Protein AF-A0A0L0FM96-F1 (afdb_monomer)

Mean predicted aligned error: 4.98 Å

Sequence (76 aa):
MAPLPKEILDAERIEMQHRDNCASFLVPLNRCRYETRYKTWKCTDERHAYEKCQYEEYCKRMELAKAAKAAAAASE

Solvent-accessible surface area (backbone atoms only — not comparable to full-atom values): 4488 Å² total; per-residue (Å²): 125,80,65,74,61,65,70,58,42,59,73,69,66,58,53,82,91,58,71,50,69,52,36,74,37,48,54,61,36,51,51,45,34,64,76,60,67,64,45,90,90,54,61,61,67,43,47,49,54,33,52,51,45,51,51,56,53,49,52,53,52,49,53,52,50,51,51,51,49,53,51,54,66,69,73,109

InterPro domains:
  IPR008698 NADH dehydrogenase [ubiquinone] 1 beta subcomplex subunit 7, NDUB7 [PF05676] (7-63)
  IPR008698 NADH dehydrogenase [ubiquinone] 1 beta subcomplex subunit 7, NDUB7 [PTHR20900] (10-67)

Structure (mmCIF, N/CA/C/O backbone):
data_AF-A0A0L0FM96-F1
#
_entry.id   AF-A0A0L0FM96-F1
#
loop_
_atom_site.group_PDB
_atom_site.id
_atom_site.type_symbol
_atom_site.label_atom_id
_atom_site.label_alt_id
_atom_site.label_comp_id
_atom_site.label_asym_id
_atom_site.label_entity_id
_atom_site.label_seq_id
_atom_site.pdbx_PDB_ins_code
_atom_site.Cartn_x
_atom_site.Cartn_y
_atom_site.Cartn_z
_atom_site.occupancy
_atom_site.B_iso_or_equiv
_atom_site.auth_seq_id
_atom_site.auth_comp_id
_atom_site.auth_asym_id
_atom_site.auth_atom_id
_atom_site.pdbx_PDB_model_num
ATOM 1 N N . MET A 1 1 ? 0.047 -11.838 -5.165 1.00 59.34 1 MET A N 1
ATOM 2 C CA . MET A 1 1 ? -1.241 -11.644 -4.471 1.00 59.34 1 MET A CA 1
ATOM 3 C C . MET A 1 1 ? -2.336 -11.755 -5.516 1.00 59.34 1 MET A C 1
ATOM 5 O O . MET A 1 1 ? -2.174 -11.146 -6.565 1.00 59.34 1 MET A O 1
ATOM 9 N N . ALA A 1 2 ? -3.367 -12.570 -5.292 1.00 68.56 2 ALA A N 1
ATOM 10 C CA . ALA A 1 2 ? -4.500 -12.642 -6.215 1.00 68.56 2 ALA A CA 1
ATOM 11 C C . ALA A 1 2 ? -5.432 -11.432 -5.997 1.00 68.56 2 ALA A C 1
ATOM 13 O O . ALA A 1 2 ? -5.587 -11.012 -4.845 1.00 68.56 2 ALA A O 1
ATOM 14 N N . PRO A 1 3 ? -6.028 -10.864 -7.060 1.00 77.81 3 PRO A N 1
ATOM 15 C CA . PRO A 1 3 ? -6.982 -9.768 -6.935 1.00 77.81 3 PRO A CA 1
ATOM 16 C C . PRO A 1 3 ? -8.259 -10.227 -6.216 1.00 77.81 3 PRO A C 1
ATOM 18 O O . PRO A 1 3 ? -8.698 -11.368 -6.370 1.00 77.81 3 PRO A O 1
ATOM 21 N N . LEU A 1 4 ? -8.862 -9.327 -5.435 1.00 84.31 4 LEU A N 1
ATOM 22 C CA . LEU A 1 4 ? -10.162 -9.564 -4.801 1.00 84.31 4 LEU A CA 1
ATOM 23 C C . LEU A 1 4 ? -11.269 -9.711 -5.860 1.00 84.31 4 LEU A C 1
ATOM 25 O O . LEU A 1 4 ? -11.249 -8.987 -6.862 1.00 84.31 4 LEU A O 1
ATOM 29 N N . PRO A 1 5 ? -12.268 -10.587 -5.643 1.00 88.62 5 PRO A N 1
ATOM 30 C CA . PRO A 1 5 ? -13.453 -10.634 -6.489 1.00 88.62 5 PRO A CA 1
ATOM 31 C C . PRO A 1 5 ? -14.180 -9.286 -6.498 1.00 88.62 5 PRO A C 1
ATOM 33 O O . PRO A 1 5 ? -14.312 -8.606 -5.477 1.00 88.62 5 PRO A O 1
ATOM 36 N N . LYS A 1 6 ? -14.691 -8.924 -7.678 1.00 87.25 6 LYS A N 1
ATOM 37 C CA . LYS A 1 6 ? -15.364 -7.645 -7.937 1.00 87.25 6 LYS A CA 1
ATOM 38 C C . LYS A 1 6 ? -16.537 -7.382 -6.986 1.00 87.25 6 LYS A C 1
ATOM 40 O O . LYS A 1 6 ? -16.708 -6.255 -6.541 1.00 87.25 6 LYS A O 1
ATOM 45 N N . GLU A 1 7 ? -17.283 -8.423 -6.635 1.00 89.50 7 GLU A N 1
ATOM 46 C CA . GLU A 1 7 ? -18.430 -8.368 -5.721 1.00 89.50 7 GLU A CA 1
ATOM 47 C C . GLU A 1 7 ? -18.058 -7.775 -4.354 1.00 89.50 7 GLU A C 1
ATOM 49 O O . GLU A 1 7 ? -18.805 -6.968 -3.804 1.00 89.50 7 GLU A O 1
ATOM 54 N N . ILE A 1 8 ? -16.875 -8.118 -3.829 1.00 87.75 8 ILE A N 1
ATOM 55 C CA . ILE A 1 8 ? -16.395 -7.601 -2.542 1.00 87.75 8 ILE A CA 1
ATOM 56 C C . ILE A 1 8 ? -15.955 -6.139 -2.682 1.00 87.75 8 ILE A C 1
ATOM 58 O O . ILE A 1 8 ? -16.275 -5.316 -1.828 1.00 87.75 8 ILE A O 1
ATOM 62 N N . LEU A 1 9 ? -15.286 -5.784 -3.784 1.00 87.62 9 LEU A N 1
ATOM 63 C CA . LEU A 1 9 ? -14.890 -4.396 -4.063 1.00 87.62 9 LEU A CA 1
ATOM 64 C C . LEU A 1 9 ? -16.108 -3.469 -4.203 1.00 87.62 9 LEU A C 1
ATOM 66 O O . LEU A 1 9 ? -16.069 -2.319 -3.761 1.00 87.62 9 LEU A O 1
ATOM 70 N N . ASP A 1 10 ? -17.186 -3.974 -4.808 1.00 87.75 10 ASP A N 1
ATOM 71 C CA . ASP A 1 10 ? -18.459 -3.264 -4.934 1.00 87.75 10 ASP A CA 1
ATOM 72 C C . ASP A 1 10 ? -19.156 -3.122 -3.572 1.00 87.75 10 ASP A C 1
ATOM 74 O O . ASP A 1 10 ? -19.612 -2.028 -3.231 1.00 87.75 10 ASP A O 1
ATOM 78 N N . ALA A 1 11 ? -19.179 -4.187 -2.761 1.00 89.69 11 ALA A N 1
ATOM 79 C CA . ALA A 1 11 ? -19.753 -4.164 -1.415 1.00 89.69 11 ALA A CA 1
ATOM 80 C C . ALA A 1 11 ? -19.050 -3.153 -0.492 1.00 89.69 11 ALA A C 1
ATOM 82 O O . ALA A 1 11 ? -19.708 -2.440 0.267 1.00 89.69 11 ALA A O 1
ATOM 83 N N . GLU A 1 12 ? -17.725 -3.040 -0.597 1.00 88.06 12 GLU A N 1
ATOM 84 C CA . GLU A 1 12 ? -16.924 -2.094 0.187 1.00 88.06 12 GLU A CA 1
ATOM 85 C C . GLU A 1 12 ? -16.860 -0.679 -0.399 1.00 88.06 12 GLU A C 1
ATOM 87 O O . GLU A 1 12 ? -16.205 0.199 0.164 1.00 88.06 12 GLU A O 1
ATOM 92 N N . ARG A 1 13 ? -17.576 -0.425 -1.503 1.00 87.12 13 ARG A N 1
ATOM 93 C CA . ARG A 1 13 ? -17.647 0.886 -2.170 1.00 87.12 13 ARG A CA 1
ATOM 94 C C . ARG A 1 13 ? -16.269 1.448 -2.526 1.00 87.12 13 ARG A C 1
ATOM 96 O O . ARG A 1 13 ? -16.044 2.656 -2.450 1.00 87.12 13 ARG A O 1
ATOM 103 N N . ILE A 1 14 ? -15.351 0.577 -2.946 1.00 87.88 14 ILE A N 1
ATOM 104 C CA . ILE A 1 14 ? -14.030 1.003 -3.407 1.00 87.88 14 ILE A CA 1
ATOM 105 C C . ILE A 1 14 ? -14.177 1.682 -4.773 1.00 87.88 14 ILE A C 1
ATOM 107 O O . ILE A 1 14 ? -14.733 1.115 -5.724 1.00 87.88 14 ILE A O 1
ATOM 111 N N . GLU A 1 15 ? -13.677 2.914 -4.870 1.00 87.38 15 GLU A N 1
ATOM 112 C CA . GLU A 1 15 ? -13.658 3.691 -6.108 1.00 87.38 15 GLU A CA 1
ATOM 113 C C . GLU A 1 15 ? -12.825 2.991 -7.189 1.00 87.38 15 GLU A C 1
ATOM 115 O O . GLU A 1 15 ? -11.816 2.357 -6.892 1.00 87.38 15 GLU A O 1
ATOM 120 N N . MET A 1 16 ? -13.221 3.141 -8.456 1.00 86.31 16 MET A N 1
ATOM 121 C CA . MET A 1 16 ? -12.582 2.502 -9.617 1.00 86.31 16 MET A CA 1
ATOM 122 C C . MET A 1 16 ? -11.059 2.679 -9.668 1.00 86.31 16 MET A C 1
ATOM 124 O O . MET A 1 16 ? -10.356 1.765 -10.087 1.00 86.31 16 MET A O 1
ATOM 128 N N . GLN A 1 17 ? -10.545 3.822 -9.211 1.00 88.00 17 GLN A N 1
ATOM 129 C CA . GLN A 1 17 ? -9.110 4.120 -9.204 1.00 88.00 17 GLN A CA 1
ATOM 130 C C . GLN A 1 17 ? -8.300 3.230 -8.248 1.00 88.00 17 GLN A C 1
ATOM 132 O O . GLN A 1 17 ? -7.118 3.009 -8.484 1.00 88.00 17 GLN A O 1
ATOM 137 N N . HIS A 1 18 ? -8.938 2.703 -7.202 1.00 87.31 18 HIS A N 1
ATOM 138 C CA . HIS A 1 18 ? -8.312 1.920 -6.131 1.00 87.31 18 HIS A CA 1
ATOM 139 C C . HIS A 1 18 ? -8.636 0.417 -6.234 1.00 87.31 18 HIS A C 1
ATOM 141 O O . HIS A 1 18 ? -8.541 -0.328 -5.259 1.00 87.31 18 HIS A O 1
ATOM 147 N N . ARG A 1 19 ? -9.104 -0.032 -7.407 1.00 89.12 19 ARG A N 1
ATOM 148 C CA . ARG A 1 19 ? -9.417 -1.441 -7.710 1.00 89.12 19 ARG A CA 1
ATOM 149 C C . ARG A 1 19 ? -8.234 -2.135 -8.373 1.00 89.12 19 ARG A C 1
ATOM 151 O O . ARG A 1 19 ? -8.350 -2.731 -9.440 1.00 89.12 19 ARG A O 1
ATOM 158 N N . ASP A 1 20 ? -7.081 -2.001 -7.750 1.00 88.25 20 ASP A N 1
ATOM 159 C CA . ASP A 1 20 ? -5.806 -2.544 -8.182 1.00 88.25 20 ASP A CA 1
ATOM 160 C C . ASP A 1 20 ? -5.448 -3.829 -7.414 1.00 88.25 20 ASP A C 1
ATOM 162 O O . ASP A 1 20 ? -6.172 -4.287 -6.526 1.00 88.25 20 ASP A O 1
ATOM 166 N N . ASN A 1 21 ? -4.304 -4.433 -7.749 1.00 87.50 21 ASN A N 1
ATOM 167 C CA . ASN A 1 21 ? -3.829 -5.666 -7.108 1.00 87.50 21 ASN A CA 1
ATOM 168 C C . ASN A 1 21 ? -3.618 -5.513 -5.587 1.00 87.50 21 ASN A C 1
ATOM 170 O O . ASN A 1 21 ? -3.584 -6.514 -4.869 1.00 87.50 21 ASN A O 1
ATOM 174 N N . CYS A 1 22 ? -3.487 -4.277 -5.091 1.00 90.38 22 CYS A N 1
ATOM 175 C CA . CYS A 1 22 ? -3.289 -3.960 -3.679 1.00 90.38 22 CYS A CA 1
ATOM 176 C C . CYS A 1 22 ? -4.592 -3.712 -2.899 1.00 90.38 22 CYS A C 1
ATOM 178 O O . CYS A 1 22 ? -4.530 -3.476 -1.688 1.00 90.38 22 CYS A O 1
ATOM 180 N N . ALA A 1 23 ? -5.765 -3.812 -3.538 1.00 89.81 23 ALA A N 1
ATOM 181 C CA . ALA A 1 23 ? -7.059 -3.546 -2.904 1.00 89.81 23 ALA A CA 1
ATOM 182 C C . ALA A 1 23 ? -7.317 -4.404 -1.647 1.00 89.81 23 ALA A C 1
ATOM 184 O O . ALA A 1 23 ? -7.987 -3.947 -0.723 1.00 89.81 23 ALA A O 1
ATOM 185 N N . SER A 1 24 ? -6.715 -5.596 -1.541 1.00 88.00 24 SER A N 1
ATOM 186 C CA . SER A 1 24 ? -6.828 -6.461 -0.353 1.00 88.00 24 SER A CA 1
ATOM 187 C C . SER A 1 24 ? -6.317 -5.830 0.937 1.00 88.00 24 SER A C 1
ATOM 189 O O . SER A 1 24 ? -6.826 -6.148 2.007 1.00 88.00 24 SER A O 1
ATOM 191 N N . PHE A 1 25 ? -5.342 -4.925 0.854 1.00 91.25 25 PHE A N 1
ATOM 192 C CA . PHE A 1 25 ? -4.834 -4.196 2.018 1.00 91.25 25 PHE A CA 1
ATOM 193 C C . PHE A 1 25 ? -5.617 -2.907 2.293 1.00 91.25 25 PHE A C 1
ATOM 195 O O . PHE A 1 25 ? -5.592 -2.390 3.408 1.00 91.25 25 PHE A O 1
ATOM 202 N N . LEU A 1 26 ? -6.349 -2.396 1.301 1.00 91.69 26 LEU A N 1
ATOM 203 C CA . LEU A 1 26 ? -7.143 -1.178 1.436 1.00 91.69 26 LEU A CA 1
ATOM 204 C C . LEU A 1 26 ? -8.425 -1.410 2.247 1.00 91.69 26 LEU A C 1
ATOM 206 O O . LEU A 1 26 ? -8.804 -0.557 3.047 1.00 91.69 26 LEU A O 1
ATOM 210 N N . VAL A 1 27 ? -9.046 -2.581 2.085 1.00 91.38 27 VAL A N 1
ATOM 211 C CA . VAL A 1 27 ? -10.205 -3.051 2.864 1.00 91.38 27 VAL A CA 1
ATOM 212 C C . VAL A 1 27 ? -9.990 -2.909 4.389 1.00 91.38 27 VAL A C 1
ATOM 214 O O . VAL A 1 27 ? -10.709 -2.135 5.038 1.00 91.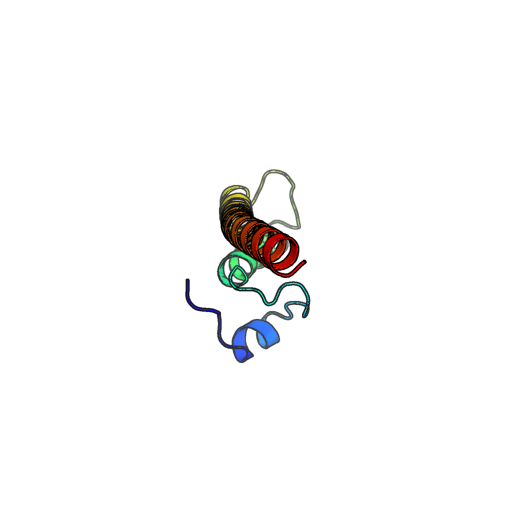38 27 VAL A O 1
ATOM 217 N N . PRO A 1 28 ? -8.983 -3.572 5.005 1.00 92.12 28 PRO A N 1
ATOM 218 C CA . PRO A 1 28 ? -8.757 -3.478 6.447 1.00 92.12 28 PRO A CA 1
ATOM 219 C C . PRO A 1 28 ? -8.344 -2.067 6.883 1.00 92.12 28 PRO A C 1
ATOM 221 O O . PRO A 1 28 ? -8.765 -1.605 7.945 1.00 92.12 28 PRO A O 1
ATOM 224 N N . LEU A 1 29 ? -7.591 -1.342 6.049 1.00 93.25 29 LEU A N 1
ATOM 225 C CA . LEU A 1 29 ? -7.203 0.039 6.328 1.00 93.25 29 LEU A CA 1
ATOM 226 C C . LEU A 1 29 ? -8.423 0.967 6.409 1.00 93.25 29 LEU A C 1
ATOM 228 O O . LEU A 1 29 ? -8.514 1.793 7.319 1.00 93.25 29 LEU A O 1
ATOM 232 N N . ASN A 1 30 ? -9.375 0.832 5.485 1.00 92.00 30 ASN A N 1
ATOM 233 C CA . ASN A 1 30 ? -10.599 1.626 5.492 1.00 92.00 30 ASN A CA 1
ATOM 234 C C . ASN A 1 30 ? -11.464 1.297 6.707 1.00 92.00 30 ASN A C 1
ATOM 236 O O . ASN A 1 30 ? -11.938 2.218 7.372 1.00 92.00 30 ASN A O 1
ATOM 240 N N . ARG A 1 31 ? -11.591 0.015 7.072 1.00 92.38 31 ARG A N 1
ATOM 241 C CA . ARG A 1 31 ? -12.281 -0.381 8.307 1.00 92.38 31 ARG A CA 1
ATOM 242 C C . ARG A 1 31 ? -11.652 0.279 9.541 1.00 92.38 31 ARG A C 1
ATOM 244 O O . ARG A 1 31 ? -12.358 0.949 10.294 1.00 92.38 31 ARG A O 1
ATOM 251 N N . CYS A 1 32 ? -10.330 0.188 9.694 1.00 93.50 32 CYS A N 1
ATOM 252 C CA . CYS A 1 32 ? -9.621 0.803 10.818 1.00 93.50 32 CYS A CA 1
ATOM 253 C C . CYS A 1 32 ? -9.783 2.338 10.841 1.00 93.50 32 CYS A C 1
ATOM 255 O O . CYS A 1 32 ? -9.971 2.940 11.904 1.00 93.50 32 CYS A O 1
ATOM 257 N N . ARG A 1 33 ? -9.783 2.997 9.673 1.00 94.31 33 ARG A N 1
ATOM 258 C CA . ARG A 1 33 ? -10.037 4.444 9.553 1.00 94.31 33 ARG A CA 1
ATOM 259 C C . ARG A 1 33 ? -11.435 4.831 10.033 1.00 94.31 33 ARG A C 1
ATOM 261 O O . ARG A 1 33 ? -11.557 5.810 10.769 1.00 94.31 33 ARG A O 1
ATOM 268 N N . TYR A 1 34 ? -12.467 4.071 9.671 1.00 93.31 34 TYR A N 1
ATOM 269 C CA . TYR A 1 34 ? -13.832 4.329 10.135 1.00 93.31 34 TYR A CA 1
ATOM 270 C C . TYR A 1 34 ? -13.976 4.111 11.644 1.00 93.31 34 TYR A C 1
ATOM 272 O O . TYR A 1 34 ? -14.508 4.979 12.337 1.00 93.31 34 TYR A O 1
ATOM 280 N N . GLU A 1 35 ? -13.443 3.008 12.172 1.00 94.25 35 GLU A N 1
ATOM 281 C CA . GLU A 1 35 ? -13.509 2.681 13.603 1.00 94.25 35 GLU A CA 1
ATOM 282 C C . GLU A 1 35 ? -12.788 3.722 14.469 1.00 94.25 35 GLU A C 1
ATOM 284 O O . GLU A 1 35 ? -13.291 4.162 15.505 1.00 94.25 35 GLU A O 1
ATOM 289 N N . THR A 1 36 ? -11.615 4.174 14.027 1.00 93.62 36 THR A N 1
ATOM 290 C CA . THR A 1 36 ? -10.796 5.134 14.779 1.00 93.62 36 THR A CA 1
ATOM 291 C C . THR A 1 36 ? -11.139 6.593 14.488 1.00 93.62 36 THR A C 1
ATOM 293 O O . THR A 1 36 ? -10.558 7.478 15.120 1.00 93.62 36 THR A O 1
ATOM 296 N N . ARG A 1 37 ? -12.096 6.856 13.586 1.00 92.75 37 ARG A N 1
ATOM 297 C CA . ARG A 1 37 ? -12.456 8.191 13.075 1.00 92.75 37 ARG A CA 1
ATOM 298 C C . ARG A 1 37 ? -11.258 8.947 12.488 1.00 92.75 37 ARG A C 1
ATOM 300 O O . ARG A 1 37 ? -11.044 10.112 12.808 1.00 92.75 37 ARG A O 1
ATOM 307 N N . TYR A 1 38 ? -10.477 8.276 11.640 1.00 90.19 38 TYR A N 1
ATOM 308 C CA . TYR A 1 38 ? -9.351 8.854 10.893 1.00 90.19 38 TYR A CA 1
ATOM 309 C C . TYR A 1 38 ? -8.287 9.527 11.781 1.00 90.19 38 TYR A C 1
ATOM 311 O O . TYR A 1 38 ? -7.701 10.548 11.422 1.00 90.19 38 TYR A O 1
ATOM 319 N N . LYS A 1 39 ? -8.007 8.948 12.954 1.00 93.19 39 LYS A N 1
ATOM 320 C CA . LYS A 1 39 ? -6.907 9.407 13.814 1.00 93.19 39 LYS A CA 1
ATOM 321 C C . LYS A 1 39 ? -5.560 9.154 13.137 1.00 93.19 39 LYS A C 1
ATOM 323 O O . LYS A 1 39 ? -5.293 8.055 12.666 1.00 93.19 39 LYS A O 1
ATOM 328 N N . THR A 1 40 ? -4.681 10.152 13.154 1.00 88.69 40 THR A N 1
ATOM 329 C CA . THR A 1 40 ? -3.403 10.144 12.416 1.00 88.69 40 THR A CA 1
ATOM 330 C C . THR A 1 40 ? -2.359 9.160 12.954 1.00 88.69 40 THR A C 1
ATOM 332 O O . THR A 1 40 ? -1.479 8.741 12.207 1.00 88.69 40 THR A O 1
ATOM 335 N N . TRP A 1 41 ? -2.456 8.780 14.231 1.00 87.56 41 TRP A N 1
ATOM 336 C CA . TRP A 1 41 ? -1.529 7.868 14.921 1.00 87.56 41 TRP A CA 1
ATOM 337 C C . TRP A 1 41 ? -2.063 6.435 15.076 1.00 87.56 41 TRP A C 1
ATOM 339 O O . TRP A 1 41 ? -1.485 5.630 15.807 1.00 87.56 41 TRP A O 1
ATOM 349 N N . LYS A 1 42 ? 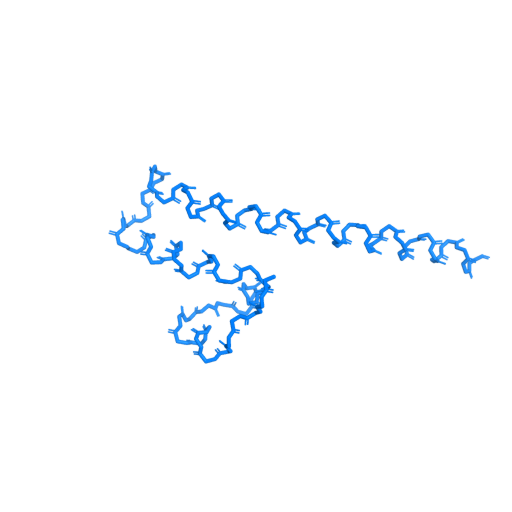-3.211 6.122 14.469 1.00 91.00 42 LYS A N 1
ATOM 350 C CA . LYS A 1 42 ? -3.790 4.773 14.456 1.00 91.00 42 LYS A CA 1
ATOM 351 C C . LYS A 1 42 ? -3.751 4.209 13.035 1.00 91.00 42 LYS A C 1
ATOM 353 O O . LYS A 1 42 ? -3.655 4.968 12.075 1.00 91.00 42 LYS A O 1
ATOM 358 N N . CYS A 1 43 ? -3.830 2.882 12.922 1.00 92.94 43 CYS A N 1
ATOM 359 C CA . CYS A 1 43 ? -3.818 2.149 11.650 1.00 92.94 43 CYS A CA 1
ATOM 360 C C . CYS A 1 43 ? -2.493 2.246 10.864 1.00 92.94 43 CYS A C 1
ATOM 362 O O . CYS A 1 43 ? -2.486 2.302 9.631 1.00 92.94 43 CYS A O 1
ATOM 364 N N . THR A 1 44 ? -1.362 2.370 11.568 1.00 92.50 44 THR A N 1
ATOM 365 C CA . THR A 1 44 ? -0.037 2.551 10.956 1.00 92.50 44 THR A CA 1
ATOM 366 C C . THR A 1 44 ? 0.429 1.302 10.218 1.00 92.50 44 THR A C 1
ATOM 368 O O . THR A 1 44 ? 1.022 1.424 9.149 1.00 92.50 44 THR A O 1
ATOM 371 N N . ASP A 1 45 ? 0.141 0.125 10.768 1.00 92.94 45 ASP A N 1
ATOM 372 C CA . ASP A 1 45 ? 0.608 -1.155 10.237 1.00 92.94 45 ASP A CA 1
ATOM 373 C C . ASP A 1 45 ? -0.133 -1.511 8.945 1.00 92.94 45 ASP A C 1
ATOM 375 O O . ASP A 1 45 ? 0.483 -1.852 7.936 1.00 92.94 45 ASP A O 1
ATOM 379 N N . GLU A 1 46 ? -1.455 -1.329 8.930 1.00 92.62 46 GLU A N 1
ATOM 380 C CA . GLU A 1 46 ? -2.300 -1.525 7.752 1.00 92.62 46 GLU A CA 1
ATOM 381 C C . GLU A 1 46 ? -1.954 -0.518 6.654 1.00 92.62 46 GLU A C 1
ATOM 383 O O . GLU A 1 46 ? -1.902 -0.870 5.473 1.00 92.62 46 GLU A O 1
ATOM 388 N N . ARG A 1 47 ? -1.659 0.733 7.036 1.00 93.81 47 ARG A N 1
ATOM 389 C CA . ARG A 1 47 ? -1.192 1.753 6.091 1.00 93.81 47 ARG A CA 1
ATOM 390 C C . ARG A 1 47 ? 0.143 1.348 5.475 1.00 93.81 47 ARG A C 1
ATOM 392 O O . ARG A 1 47 ? 0.276 1.396 4.256 1.00 93.81 47 ARG A O 1
ATOM 399 N N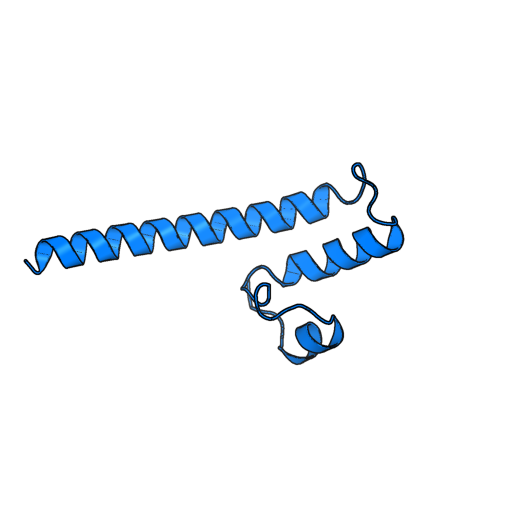 . HIS A 1 48 ? 1.100 0.919 6.294 1.00 94.81 48 HIS A N 1
ATOM 400 C CA . HIS A 1 48 ? 2.418 0.519 5.8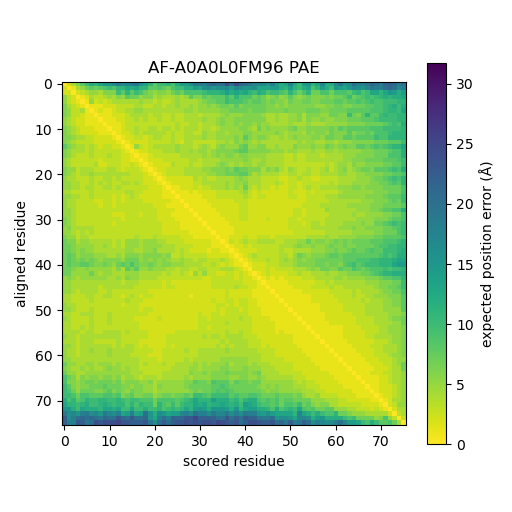12 1.00 94.81 48 HIS A CA 1
ATOM 401 C C . HIS A 1 48 ? 2.342 -0.715 4.903 1.00 94.81 48 HIS A C 1
ATOM 403 O O . HIS A 1 48 ? 3.018 -0.772 3.879 1.00 94.81 48 HIS A O 1
ATOM 409 N N . ALA A 1 49 ? 1.480 -1.684 5.223 1.00 93.94 49 ALA A N 1
ATOM 410 C CA . ALA A 1 49 ? 1.236 -2.842 4.366 1.00 93.94 49 ALA A CA 1
ATOM 411 C C . ALA A 1 49 ? 0.688 -2.437 2.984 1.00 93.94 49 ALA A C 1
ATOM 413 O O . ALA A 1 49 ? 1.168 -2.931 1.961 1.00 93.94 49 ALA A O 1
ATOM 414 N N . TYR A 1 50 ? -0.271 -1.505 2.943 1.00 93.38 50 TYR A N 1
ATOM 415 C CA . TYR A 1 50 ? -0.804 -0.974 1.687 1.00 93.38 50 TYR A CA 1
ATOM 416 C C . TYR A 1 50 ? 0.263 -0.213 0.880 1.00 93.38 50 TYR A C 1
ATOM 418 O O . TYR A 1 50 ? 0.436 -0.471 -0.311 1.00 93.38 50 TYR A O 1
ATOM 426 N N . GLU A 1 51 ? 1.034 0.664 1.528 1.00 94.19 51 GLU A N 1
ATOM 427 C CA . GLU A 1 51 ? 2.117 1.434 0.896 1.00 94.19 51 GLU A CA 1
ATOM 428 C C . GLU A 1 51 ? 3.226 0.535 0.341 1.00 94.19 51 GLU A C 1
ATOM 430 O O . GLU A 1 51 ? 3.712 0.757 -0.769 1.00 94.19 51 GLU A O 1
ATOM 435 N N . LYS A 1 52 ? 3.590 -0.524 1.070 1.00 94.88 52 LYS A N 1
ATOM 436 C CA . LYS A 1 52 ? 4.567 -1.509 0.604 1.00 94.88 52 LYS A CA 1
ATOM 437 C C . LYS A 1 52 ? 4.095 -2.203 -0.674 1.00 94.88 52 LYS A C 1
ATOM 439 O O . LYS A 1 52 ? 4.873 -2.331 -1.615 1.00 94.88 52 LYS A O 1
ATOM 444 N N . CYS A 1 53 ? 2.826 -2.606 -0.733 1.00 93.56 53 CYS A N 1
ATOM 445 C CA . CYS A 1 53 ? 2.263 -3.211 -1.941 1.00 93.56 53 CYS A CA 1
ATOM 446 C C . CYS A 1 53 ? 2.315 -2.244 -3.137 1.00 93.56 53 CYS A C 1
ATOM 448 O O . CYS A 1 53 ? 2.765 -2.622 -4.219 1.00 93.56 53 CYS A O 1
ATOM 450 N N . GLN A 1 54 ? 1.928 -0.980 -2.930 1.00 93.56 54 GLN A N 1
ATOM 451 C CA . GLN A 1 54 ? 2.000 0.060 -3.965 1.00 93.56 54 GLN A CA 1
ATOM 452 C C . GLN A 1 54 ? 3.432 0.266 -4.472 1.00 93.56 54 GLN A C 1
ATOM 454 O O . GLN A 1 54 ? 3.661 0.400 -5.675 1.00 93.56 54 GLN A O 1
ATOM 459 N N . TYR A 1 55 ? 4.406 0.249 -3.564 1.00 95.38 55 TYR A N 1
ATOM 460 C CA . TYR A 1 55 ? 5.814 0.372 -3.915 1.00 95.38 55 TYR A CA 1
ATOM 461 C C . TYR A 1 55 ? 6.298 -0.798 -4.782 1.00 95.38 55 TYR A C 1
ATOM 463 O O . TYR A 1 55 ? 6.937 -0.584 -5.813 1.00 95.38 55 TYR A O 1
ATOM 471 N N . GLU A 1 56 ? 5.946 -2.031 -4.419 1.00 94.31 56 GLU A N 1
ATOM 472 C CA . GLU A 1 56 ? 6.302 -3.221 -5.198 1.00 94.31 56 GLU A CA 1
ATOM 473 C C . GLU A 1 56 ? 5.693 -3.193 -6.612 1.00 94.31 56 GLU A C 1
ATOM 475 O O . GLU A 1 56 ? 6.383 -3.506 -7.586 1.00 94.31 56 GLU A O 1
ATOM 480 N N . GLU A 1 57 ? 4.430 -2.779 -6.758 1.00 93.31 57 GLU A N 1
ATOM 481 C CA . GLU A 1 57 ? 3.790 -2.622 -8.073 1.00 93.31 57 GLU A CA 1
ATOM 482 C C . GLU A 1 57 ? 4.426 -1.490 -8.892 1.00 93.31 57 GLU A C 1
ATOM 484 O O . GLU A 1 57 ? 4.644 -1.640 -10.098 1.00 93.31 57 GLU A O 1
ATOM 489 N N . TYR A 1 58 ? 4.785 -0.373 -8.254 1.00 94.06 58 TYR A N 1
ATOM 490 C CA . TYR A 1 58 ? 5.494 0.720 -8.915 1.00 94.06 58 TYR A CA 1
ATOM 491 C C . TYR A 1 58 ? 6.853 0.268 -9.459 1.00 94.06 58 TYR A C 1
ATOM 493 O O . TYR A 1 58 ? 7.156 0.516 -10.627 1.00 94.06 58 TYR A O 1
ATOM 501 N N . CYS A 1 59 ? 7.648 -0.453 -8.664 1.00 95.88 59 CYS A N 1
ATOM 502 C CA . CYS A 1 59 ? 8.930 -0.997 -9.108 1.00 95.88 59 CYS A CA 1
ATOM 503 C C . CYS A 1 59 ? 8.771 -1.903 -10.336 1.00 95.88 59 CYS A C 1
ATOM 505 O O . CYS A 1 59 ? 9.493 -1.729 -11.318 1.00 95.88 59 CYS A O 1
ATOM 507 N N . LYS A 1 60 ? 7.783 -2.807 -10.342 1.00 94.25 60 LYS A N 1
ATOM 508 C CA . LYS A 1 60 ? 7.496 -3.654 -11.515 1.00 94.25 60 LYS A CA 1
ATOM 509 C C . LYS A 1 60 ? 7.155 -2.816 -12.747 1.00 94.25 60 LYS A C 1
ATOM 511 O O . LYS A 1 60 ? 7.682 -3.064 -13.830 1.00 94.25 60 LYS A O 1
ATOM 516 N N . ARG A 1 61 ? 6.307 -1.795 -12.589 1.00 94.25 61 ARG A N 1
ATOM 517 C CA . ARG A 1 61 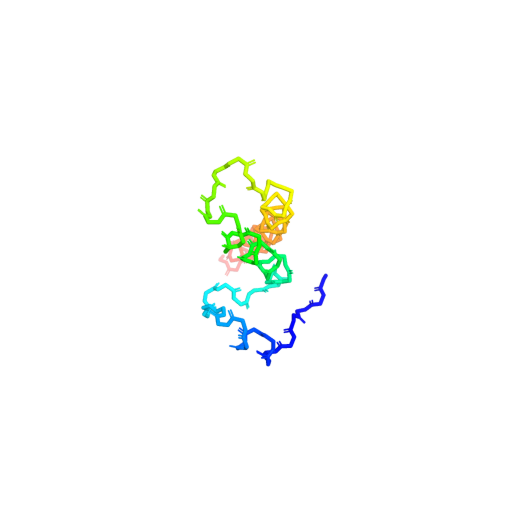? 5.929 -0.886 -13.684 1.00 94.25 61 ARG A CA 1
ATOM 518 C C . ARG A 1 61 ? 7.115 -0.087 -14.212 1.00 94.25 61 ARG A C 1
ATOM 520 O O . ARG A 1 61 ? 7.188 0.147 -15.414 1.00 94.25 61 ARG A O 1
ATOM 527 N N . MET A 1 62 ? 8.043 0.306 -13.345 1.00 95.94 62 MET A N 1
ATOM 528 C CA . MET A 1 62 ? 9.265 1.000 -13.745 1.00 95.94 62 MET A CA 1
ATOM 529 C C . MET A 1 62 ? 10.174 0.115 -14.593 1.00 95.94 62 MET A C 1
ATOM 531 O O . MET A 1 62 ? 10.679 0.582 -15.612 1.00 95.94 62 MET A O 1
ATOM 535 N N . GLU A 1 63 ? 10.344 -1.155 -14.231 1.00 96.19 63 GLU A N 1
ATOM 536 C CA . GLU A 1 63 ? 11.128 -2.095 -15.039 1.00 96.19 63 GLU A CA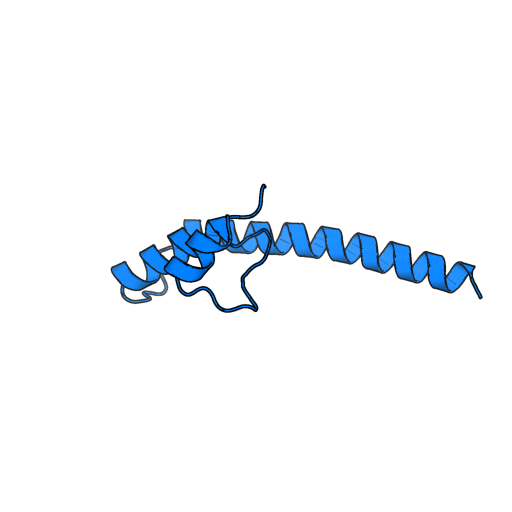 1
ATOM 537 C C . GLU A 1 63 ? 10.477 -2.352 -16.406 1.00 96.19 63 GLU A C 1
ATOM 539 O O . GLU A 1 63 ? 11.156 -2.294 -17.432 1.00 96.19 63 GLU A O 1
ATOM 544 N N . LEU A 1 64 ? 9.148 -2.506 -16.454 1.00 95.06 64 LEU A N 1
ATOM 545 C CA . LEU A 1 64 ? 8.407 -2.606 -17.718 1.00 95.06 64 LEU A CA 1
ATOM 546 C C . LEU A 1 64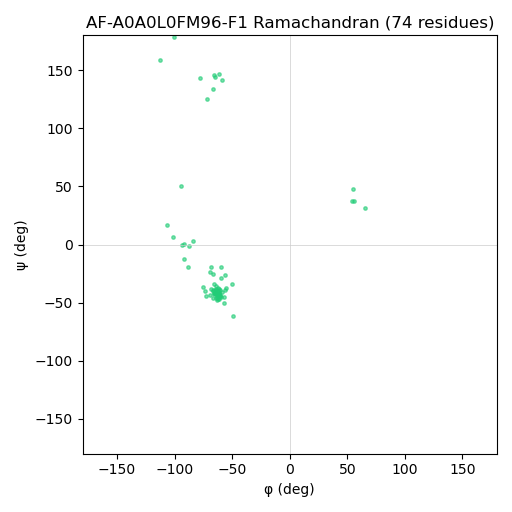 ? 8.557 -1.343 -18.577 1.00 95.06 64 LEU A C 1
ATOM 548 O O . LEU A 1 64 ? 8.767 -1.436 -19.784 1.00 95.06 64 LEU A O 1
ATOM 552 N N . ALA A 1 65 ? 8.489 -0.159 -17.966 1.00 94.94 65 ALA A N 1
ATOM 553 C CA . ALA A 1 65 ? 8.655 1.106 -18.673 1.00 94.94 65 ALA A CA 1
ATOM 554 C C . ALA A 1 65 ? 10.081 1.281 -19.218 1.00 94.94 65 ALA A C 1
ATOM 556 O O . ALA A 1 65 ? 10.251 1.758 -20.339 1.00 94.94 65 ALA A O 1
ATOM 557 N N . LYS A 1 66 ? 11.110 0.881 -18.459 1.00 95.56 66 LYS A N 1
ATOM 558 C CA . LYS A 1 66 ? 12.503 0.871 -18.933 1.00 95.56 66 LYS A CA 1
ATOM 559 C C . LYS A 1 66 ? 12.675 -0.078 -20.117 1.00 95.56 66 LYS A C 1
ATOM 561 O O . LYS A 1 66 ? 13.240 0.332 -21.126 1.00 95.56 66 LYS A O 1
ATOM 566 N N . ALA 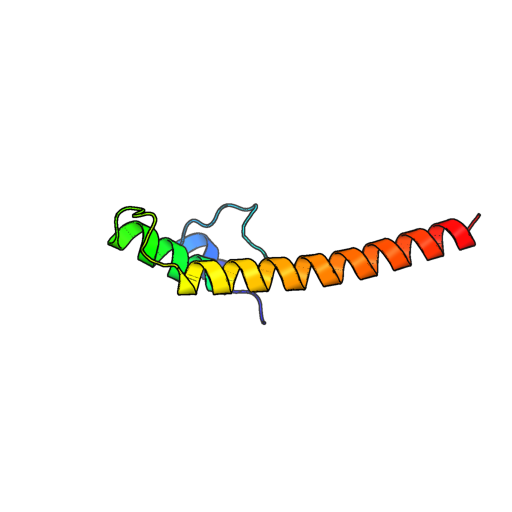A 1 67 ? 12.149 -1.300 -20.017 1.00 94.38 67 ALA A N 1
ATOM 567 C CA . ALA A 1 67 ? 12.200 -2.281 -21.098 1.00 94.38 67 ALA A CA 1
ATOM 568 C C . ALA A 1 67 ? 11.482 -1.776 -22.361 1.00 94.38 67 ALA A C 1
ATOM 570 O O . ALA A 1 67 ? 12.033 -1.863 -23.454 1.00 94.38 67 ALA A O 1
ATOM 571 N N . ALA A 1 68 ? 10.299 -1.170 -22.213 1.00 93.44 68 ALA A N 1
ATOM 572 C CA . ALA A 1 68 ? 9.555 -0.585 -23.327 1.00 93.44 68 ALA A CA 1
ATOM 573 C C . ALA A 1 68 ? 10.313 0.575 -23.993 1.00 93.44 68 ALA A C 1
ATOM 575 O O . ALA A 1 68 ? 10.356 0.649 -25.217 1.00 93.44 68 ALA A O 1
ATOM 576 N N . LYS A 1 69 ? 10.954 1.456 -23.210 1.00 93.69 69 LYS A N 1
ATOM 577 C CA . LYS A 1 69 ? 11.791 2.539 -23.753 1.00 93.69 69 LYS A CA 1
ATOM 578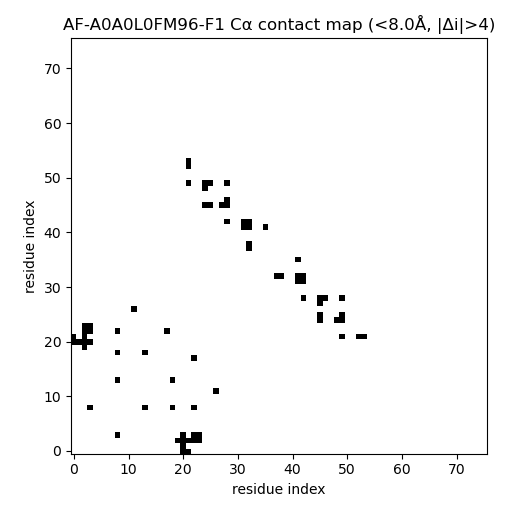 C C . LYS A 1 69 ? 13.025 2.012 -24.484 1.00 93.69 69 LYS A C 1
ATOM 580 O O . LYS A 1 69 ? 13.351 2.531 -25.542 1.00 93.69 69 LYS A O 1
ATOM 585 N N . ALA A 1 70 ? 13.691 0.993 -23.942 1.00 92.62 70 ALA A N 1
ATOM 586 C CA . ALA A 1 70 ? 14.834 0.360 -24.598 1.00 92.62 70 ALA A CA 1
ATOM 587 C C . ALA A 1 70 ? 14.427 -0.324 -25.913 1.00 92.62 70 ALA A C 1
ATOM 589 O O . ALA A 1 70 ? 15.133 -0.199 -26.905 1.00 92.62 70 ALA A O 1
ATOM 590 N N . ALA A 1 71 ? 13.267 -0.989 -25.941 1.00 89.75 71 ALA A N 1
ATOM 591 C CA . ALA A 1 71 ? 12.714 -1.574 -27.160 1.00 89.75 71 ALA A CA 1
ATOM 592 C C . ALA A 1 71 ? 12.339 -0.504 -28.197 1.00 89.75 71 ALA A C 1
ATOM 594 O O . ALA A 1 71 ? 12.652 -0.673 -29.369 1.00 89.75 71 ALA A O 1
ATOM 595 N N . ALA A 1 72 ? 11.733 0.611 -27.769 1.00 87.31 72 ALA A N 1
ATOM 596 C CA . ALA A 1 72 ? 11.410 1.730 -28.653 1.00 87.31 72 ALA A CA 1
ATOM 597 C C . ALA A 1 72 ? 12.673 2.367 -29.260 1.00 87.31 72 ALA A C 1
ATOM 599 O O . ALA A 1 72 ? 12.717 2.595 -30.463 1.00 87.31 72 ALA A O 1
ATOM 600 N N . ALA A 1 73 ? 13.721 2.570 -28.454 1.00 85.56 73 ALA A N 1
ATOM 601 C CA . ALA A 1 73 ? 15.009 3.089 -28.919 1.00 85.56 73 ALA A CA 1
ATOM 602 C C . ALA A 1 73 ? 15.782 2.111 -29.825 1.00 85.56 73 ALA A C 1
ATOM 604 O O . ALA A 1 73 ? 16.689 2.532 -30.528 1.00 85.56 73 ALA A O 1
ATOM 605 N N . ALA A 1 74 ? 15.459 0.814 -29.787 1.00 78.25 74 ALA A N 1
ATOM 606 C CA . ALA A 1 74 ? 16.040 -0.199 -30.668 1.00 78.25 74 ALA A CA 1
ATOM 607 C C . ALA A 1 74 ? 15.228 -0.418 -31.960 1.00 78.25 74 ALA A C 1
ATOM 609 O O . ALA A 1 74 ? 15.699 -1.109 -32.861 1.00 78.25 74 ALA A O 1
ATOM 610 N N . SER A 1 75 ? 14.001 0.111 -32.031 1.00 65.81 75 SER A N 1
ATOM 611 C CA . SER A 1 75 ? 13.146 0.078 -33.227 1.00 65.81 75 SER A CA 1
ATOM 612 C C . SER A 1 75 ? 13.271 1.321 -34.116 1.00 65.81 75 SER A C 1
ATOM 614 O O . SER A 1 75 ? 12.594 1.397 -35.140 1.00 65.81 75 SER A O 1
ATOM 616 N N . GLU A 1 76 ? 14.111 2.273 -33.710 1.00 53.94 76 GLU A N 1
ATOM 617 C CA . GLU A 1 76 ? 14.537 3.454 -34.472 1.00 53.94 76 GLU A CA 1
ATOM 618 C C . GLU A 1 76 ? 15.936 3.212 -35.057 1.00 53.94 76 GLU A C 1
ATOM 620 O O . GLU A 1 76 ? 16.146 3.567 -36.239 1.00 53.94 76 GLU A O 1
#

Foldseek 3Di:
DDFDDPVVCVVQVPDPVCRDRLVVLVSVLVVFCVVVVNDPPPPPVSVVSSVVVVVVVVVVVVVVVVVVVVVVVVVD

Secondary structure (DSSP, 8-state):
-PPPPHHHHHHTT--GGG-STTHHHHHHHHHHHHHHTS-TTSSHHHHHHHHHHHHHHHHHHHHHHHHHHHHHHH--

Nearest PDB structures (foldseek):
  8bq6-assembly1_o  TM=9.501E-01  e=9.849E-06  Arabidopsis thaliana
  7o71-assembly1_8  TM=9.847E-01  e=1.513E-05  Yarrowia lipolytica
  8bpx-assembly1_o  TM=9.511E-01  e=2.496E-05  Arabidopsis thaliana
  7o6y-assembly1_8  TM=9.826E-01  e=6.793E-05  Yarrowia lipolytica
  8e73-assembly1_B7  TM=9.754E-01  e=6.324E-05  Vigna radiata

Organism: NCBI:txid667725

pLDDT: mean 89.56, std 7.56, range [53.94, 96.19]

Radius of gyration: 16.54 Å; Cα contacts (8 Å, |Δi|>4): 38; chains: 1; bounding box: 36×23×49 Å